Protein AF-A0A151H5H6-F1 (afdb_monomer)

Secondary structure (DSSP, 8-state):
-HHHHHHHHHHHHHHHTS-SSS--TTT-TTTTT-HHHHHHHHHH--S-------PPPP-

pLDDT: mean 83.11, std 18.61, range [48.56, 98.0]

InterPro domains:
  IPR004035 Endonuclease III, iron-sulphur binding site [PS00764] (18-34)
  IPR011257 DNA glycosylase [SSF48150] (2-40)
  IPR023170 Helix-hairpin-helix, base-excision DNA repair, C-terminal [G3DSA:1.10.1670.10] (1-56)

Structure (mmCIF, N/CA/C/O backbone):
data_AF-A0A151H5H6-F1
#
_entry.id   AF-A0A151H5H6-F1
#
loop_
_atom_site.group_PDB
_atom_site.id
_atom_site.type_symbol
_atom_site.label_atom_id
_atom_site.label_alt_id
_atom_site.label_comp_id
_atom_site.label_asym_id
_atom_site.label_entity_id
_atom_site.label_seq_id
_atom_site.pdbx_PDB_ins_code
_atom_site.Cartn_x
_atom_site.Cartn_y
_atom_site.Cartn_z
_atom_site.occupancy
_atom_site.B_iso_or_equiv
_atom_site.auth_seq_id
_atom_site.auth_comp_id
_atom_site.auth_asym_id
_atom_s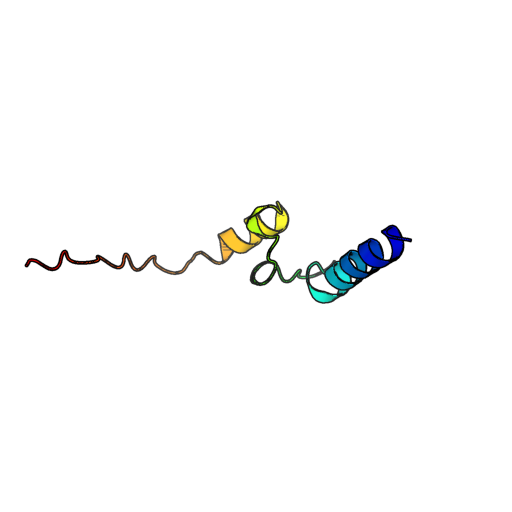ite.auth_atom_id
_atom_site.pdbx_PDB_model_num
ATOM 1 N N . PRO A 1 1 ? -7.026 3.153 21.052 1.00 77.81 1 PRO A N 1
ATOM 2 C CA . PRO A 1 1 ? -7.126 4.448 20.331 1.00 77.81 1 PRO A CA 1
ATOM 3 C C . PRO A 1 1 ? -7.253 4.176 18.827 1.00 77.81 1 PRO A C 1
ATOM 5 O O . PRO A 1 1 ? -6.552 3.293 18.342 1.00 77.81 1 PRO A O 1
ATOM 8 N N . LEU A 1 2 ? -8.109 4.921 18.115 1.00 92.12 2 LEU A N 1
ATOM 9 C CA . LEU A 1 2 ? -8.436 4.722 16.689 1.00 92.12 2 LEU A CA 1
ATOM 10 C C . LEU A 1 2 ? -7.196 4.592 15.780 1.00 92.12 2 LEU A C 1
ATOM 12 O O . LEU A 1 2 ? -7.156 3.781 14.861 1.00 92.12 2 LEU A O 1
ATOM 16 N N . TRP A 1 3 ? -6.139 5.345 16.090 1.00 95.50 3 TRP A N 1
ATOM 17 C CA . TRP A 1 3 ? -4.877 5.316 15.351 1.00 95.50 3 TRP A CA 1
ATOM 18 C C . TRP A 1 3 ? -4.173 3.957 15.347 1.00 95.50 3 TRP A C 1
ATOM 20 O O . TRP A 1 3 ? -3.499 3.637 14.374 1.00 95.50 3 TRP A O 1
ATOM 30 N N . GLY A 1 4 ? -4.331 3.143 16.395 1.00 97.31 4 GLY A N 1
ATOM 31 C CA . GLY A 1 4 ? -3.712 1.816 16.451 1.00 97.31 4 GLY A CA 1
ATOM 32 C C . GLY A 1 4 ? -4.265 0.878 15.378 1.00 97.31 4 GLY A C 1
ATOM 33 O O . GLY A 1 4 ? -3.503 0.237 14.661 1.00 97.31 4 GLY A O 1
ATOM 34 N N . GLU A 1 5 ? -5.587 0.859 15.222 1.00 96.75 5 GLU A N 1
ATOM 35 C CA . GLU A 1 5 ? -6.283 0.029 14.232 1.00 96.75 5 GLU A CA 1
ATOM 36 C C . GLU A 1 5 ? -5.996 0.496 12.803 1.00 96.75 5 GLU A C 1
ATOM 38 O O . GLU A 1 5 ? -5.687 -0.314 11.929 1.00 96.75 5 GLU A O 1
ATOM 43 N N . ILE A 1 6 ? -6.017 1.815 12.582 1.00 96.94 6 ILE A N 1
ATOM 44 C CA . ILE A 1 6 ? -5.678 2.414 11.286 1.00 96.94 6 ILE A CA 1
ATOM 45 C C . ILE A 1 6 ? -4.235 2.070 10.895 1.00 96.94 6 ILE A C 1
ATOM 47 O O . ILE A 1 6 ? -3.979 1.646 9.766 1.00 96.94 6 ILE A O 1
ATOM 51 N N . ASN A 1 7 ? -3.291 2.202 11.828 1.00 96.62 7 ASN A N 1
ATOM 52 C CA . ASN A 1 7 ? -1.894 1.864 11.572 1.00 96.62 7 ASN A CA 1
ATOM 53 C C . ASN A 1 7 ? -1.727 0.375 11.272 1.00 96.62 7 ASN A C 1
ATOM 55 O O . ASN A 1 7 ? -1.019 0.034 10.328 1.00 96.62 7 ASN A O 1
ATOM 59 N N . LEU A 1 8 ? -2.403 -0.507 12.015 1.00 97.56 8 LEU A N 1
ATOM 60 C CA . LEU A 1 8 ? -2.363 -1.947 11.760 1.00 97.56 8 LEU A CA 1
ATOM 61 C C . LEU A 1 8 ? -2.846 -2.275 10.339 1.00 97.56 8 LEU A C 1
ATOM 63 O O . LEU A 1 8 ? -2.186 -3.037 9.629 1.00 97.56 8 LEU A O 1
ATOM 67 N N . LEU A 1 9 ? -3.945 -1.651 9.901 1.00 96.31 9 LEU A N 1
ATOM 68 C CA . LEU A 1 9 ? -4.476 -1.811 8.548 1.00 96.31 9 LEU A CA 1
ATOM 69 C C . LEU A 1 9 ? -3.457 -1.370 7.486 1.00 96.31 9 LEU A C 1
ATOM 71 O O . LEU A 1 9 ? -3.194 -2.118 6.543 1.00 96.31 9 LEU A O 1
ATOM 75 N N . PHE A 1 10 ? -2.859 -0.184 7.636 1.00 97.38 10 PHE A N 1
ATOM 76 C CA . PHE A 1 10 ? -1.897 0.336 6.658 1.00 97.38 10 PHE A CA 1
ATOM 77 C C . PHE A 1 10 ? -0.582 -0.445 6.636 1.00 97.38 10 PHE A C 1
ATOM 79 O O . PHE A 1 10 ? -0.050 -0.710 5.556 1.00 97.38 10 PHE A O 1
ATOM 86 N N . VAL A 1 11 ? -0.076 -0.857 7.800 1.00 97.62 11 VAL A N 1
ATOM 87 C CA . VAL A 1 11 ? 1.130 -1.688 7.905 1.00 97.62 11 VAL A CA 1
ATOM 88 C C . VAL A 1 11 ? 0.890 -3.046 7.247 1.00 97.62 11 VAL A C 1
ATOM 90 O O . VAL A 1 11 ? 1.673 -3.449 6.384 1.00 97.62 11 VAL A O 1
ATOM 93 N N . GLY A 1 12 ? -0.221 -3.717 7.568 1.00 97.56 12 GLY A N 1
ATOM 94 C CA . GLY A 1 12 ? -0.588 -4.987 6.938 1.00 97.56 12 GLY A CA 1
ATOM 95 C C . GLY A 1 12 ? -0.764 -4.855 5.423 1.00 97.56 12 GLY A C 1
ATOM 96 O O . GLY A 1 12 ? -0.241 -5.670 4.660 1.00 97.56 12 GLY A O 1
ATOM 97 N N . PHE A 1 13 ? -1.418 -3.782 4.968 1.00 97.88 13 PHE A N 1
ATOM 98 C CA . PHE A 1 13 ? -1.567 -3.475 3.546 1.00 97.88 13 PHE A CA 1
ATOM 99 C C . PHE A 1 13 ? -0.217 -3.272 2.837 1.00 97.88 13 PHE A C 1
ATOM 101 O O . PHE A 1 13 ? -0.023 -3.798 1.737 1.00 97.88 13 PHE A O 1
ATOM 108 N N . GLY A 1 14 ? 0.729 -2.556 3.454 1.00 97.88 14 GLY A N 1
ATOM 109 C CA . GLY A 1 14 ? 2.078 -2.349 2.915 1.00 97.88 14 GLY A CA 1
ATOM 110 C C . GLY A 1 14 ? 2.919 -3.629 2.859 1.00 97.88 14 GLY A C 1
ATOM 111 O O . GLY A 1 14 ? 3.700 -3.817 1.930 1.00 97.88 14 GLY A O 1
ATOM 112 N N . GLN A 1 15 ? 2.723 -4.549 3.803 1.00 98.00 15 GLN A N 1
ATOM 113 C CA . GLN A 1 15 ? 3.431 -5.834 3.834 1.00 98.00 15 GLN A CA 1
ATOM 114 C C . GLN A 1 15 ? 2.881 -6.845 2.817 1.00 98.00 15 GLN A C 1
ATOM 116 O O . GLN A 1 15 ? 3.644 -7.637 2.266 1.00 98.00 15 GLN A O 1
ATOM 121 N N . GLN A 1 16 ? 1.571 -6.819 2.548 1.00 97.50 16 GLN A N 1
ATOM 122 C CA . GLN A 1 16 ? 0.901 -7.845 1.738 1.00 97.50 16 GLN A CA 1
ATOM 123 C C . GLN A 1 16 ? 0.606 -7.397 0.298 1.00 97.50 16 GLN A C 1
ATOM 125 O O . GLN A 1 16 ? 0.822 -8.170 -0.634 1.00 97.50 16 GLN A O 1
ATOM 130 N N . ILE A 1 17 ? 0.146 -6.156 0.091 1.00 97.81 17 ILE A N 1
ATOM 131 C CA . ILE A 1 17 ? -0.314 -5.652 -1.217 1.00 97.81 17 ILE A CA 1
ATOM 132 C C . ILE A 1 17 ? 0.651 -4.610 -1.786 1.00 97.81 17 ILE A C 1
ATOM 134 O O . ILE A 1 17 ? 1.232 -4.813 -2.856 1.00 97.81 17 ILE A O 1
ATOM 138 N N . CYS A 1 18 ? 0.846 -3.491 -1.085 1.00 97.81 18 CYS A N 1
ATOM 139 C CA . CYS A 1 18 ? 1.663 -2.370 -1.559 1.00 97.81 18 CYS A CA 1
ATOM 140 C C . CYS A 1 18 ? 3.125 -2.505 -1.110 1.00 97.81 18 CYS A C 1
ATOM 142 O O . CYS A 1 18 ? 3.679 -1.628 -0.449 1.00 97.81 18 CYS A O 1
ATOM 144 N N . ARG A 1 19 ? 3.729 -3.636 -1.476 1.00 97.88 19 ARG A N 1
ATOM 145 C CA . ARG A 1 19 ? 5.091 -4.020 -1.090 1.00 97.88 19 ARG A CA 1
ATOM 146 C C . ARG A 1 19 ? 6.144 -3.075 -1.684 1.00 97.88 19 ARG A C 1
ATOM 148 O O . ARG A 1 19 ? 5.940 -2.582 -2.796 1.00 97.88 19 ARG A O 1
ATOM 155 N N . PR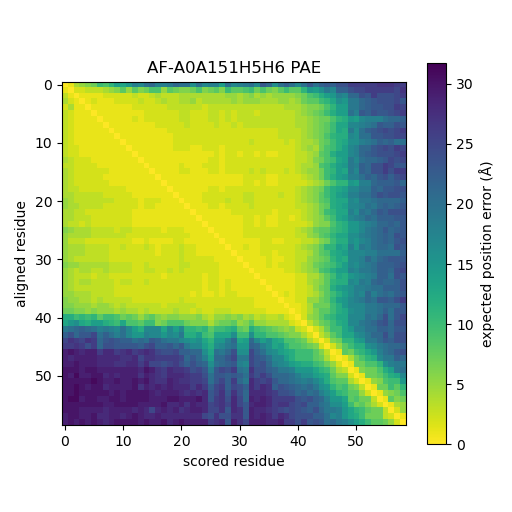O A 1 20 ? 7.298 -2.884 -1.011 1.00 96.44 20 PRO A N 1
ATOM 156 C CA . PRO A 1 20 ? 8.371 -2.014 -1.504 1.00 96.44 20 PRO A CA 1
ATOM 157 C C . PRO A 1 20 ? 8.963 -2.480 -2.843 1.00 96.44 20 PRO A C 1
ATOM 159 O O . PRO A 1 20 ? 9.425 -1.659 -3.630 1.00 96.44 20 PRO A O 1
ATOM 162 N N . VAL A 1 21 ? 8.916 -3.785 -3.127 1.00 96.12 21 VAL A N 1
ATOM 163 C CA . VAL A 1 21 ? 9.343 -4.384 -4.398 1.00 96.12 21 VAL A CA 1
ATOM 164 C C . VAL A 1 21 ? 8.174 -5.163 -4.993 1.00 96.12 21 VAL A C 1
ATOM 166 O O . VAL A 1 21 ? 7.507 -5.917 -4.284 1.00 96.12 21 VAL A O 1
ATOM 169 N N . ASN A 1 22 ? 7.933 -4.990 -6.297 1.00 94.50 22 ASN A N 1
ATOM 170 C CA . ASN A 1 22 ? 6.847 -5.635 -7.049 1.00 94.50 22 ASN A CA 1
ATOM 171 C C . ASN A 1 22 ? 5.485 -5.577 -6.318 1.00 94.50 22 ASN A C 1
ATOM 173 O O . ASN A 1 22 ? 4.951 -6.620 -5.919 1.00 94.50 22 ASN A O 1
ATOM 177 N N . PRO A 1 23 ? 4.914 -4.376 -6.100 1.00 96.88 23 PRO A N 1
ATOM 178 C CA . PRO A 1 23 ? 3.597 -4.243 -5.483 1.00 96.88 23 PRO A CA 1
ATOM 179 C C . PRO A 1 23 ? 2.525 -4.960 -6.318 1.00 96.88 23 PRO A C 1
ATOM 181 O O . PRO A 1 23 ? 2.570 -4.955 -7.549 1.00 96.88 23 PRO A O 1
ATOM 184 N N . LEU A 1 24 ? 1.529 -5.548 -5.653 1.00 96.69 24 LEU A N 1
ATOM 185 C CA . LEU A 1 24 ? 0.425 -6.274 -6.292 1.00 96.69 24 LEU A CA 1
ATOM 186 C C . LEU A 1 24 ? -0.648 -5.298 -6.800 1.00 96.69 24 LEU A C 1
ATOM 188 O O . LEU A 1 24 ? -1.792 -5.298 -6.346 1.00 96.69 24 LEU A O 1
ATOM 192 N N . CYS A 1 25 ? -0.265 -4.409 -7.719 1.00 96.12 25 CYS A N 1
ATOM 193 C CA . CYS A 1 25 ? -1.130 -3.330 -8.196 1.00 96.12 25 CYS A CA 1
ATOM 194 C C . CYS A 1 25 ? -2.390 -3.819 -8.924 1.00 96.12 25 CYS A C 1
ATOM 196 O O . CYS A 1 25 ? -3.418 -3.158 -8.804 1.00 96.12 25 CYS A O 1
ATOM 198 N N . SER A 1 26 ? -2.336 -4.957 -9.620 1.00 93.06 26 SER A N 1
ATOM 199 C CA . SER A 1 26 ? -3.488 -5.556 -10.311 1.00 93.06 26 SER A CA 1
ATOM 200 C C . SER A 1 26 ? -4.589 -6.017 -9.350 1.00 93.06 26 SER A C 1
ATOM 202 O O . SER A 1 26 ? -5.770 -5.897 -9.659 1.00 93.06 26 SER A O 1
ATOM 204 N N . ALA A 1 27 ? -4.216 -6.453 -8.142 1.00 93.38 27 ALA A N 1
ATOM 205 C CA . ALA A 1 27 ? -5.145 -6.840 -7.076 1.00 93.38 27 ALA A CA 1
ATOM 206 C C . ALA A 1 27 ? -5.462 -5.694 -6.090 1.00 93.38 27 ALA A C 1
ATOM 208 O O . ALA A 1 27 ? -6.313 -5.830 -5.208 1.00 93.38 27 ALA A O 1
ATOM 209 N N . CYS A 1 28 ? -4.776 -4.553 -6.198 1.00 96.50 28 CYS A N 1
ATOM 210 C CA . CYS A 1 28 ? -4.948 -3.432 -5.282 1.00 96.50 28 CYS A CA 1
ATOM 211 C C . CYS A 1 28 ? -6.234 -2.653 -5.598 1.00 96.50 28 CYS A C 1
ATOM 213 O O . CYS A 1 28 ? -6.337 -2.000 -6.634 1.00 96.50 28 CYS A O 1
ATOM 215 N N . LYS A 1 29 ? -7.191 -2.631 -4.662 1.00 94.44 29 LYS A N 1
ATOM 216 C CA . LYS A 1 29 ? -8.461 -1.885 -4.805 1.00 94.44 29 LYS A CA 1
ATOM 217 C C . LYS A 1 29 ? -8.273 -0.367 -4.925 1.00 94.44 29 LYS A C 1
ATOM 219 O O . LYS A 1 29 ? -9.094 0.314 -5.531 1.00 94.44 29 LYS A O 1
ATOM 224 N N . ALA A 1 30 ? -7.177 0.159 -4.377 1.00 94.81 30 ALA A N 1
ATOM 225 C CA . ALA A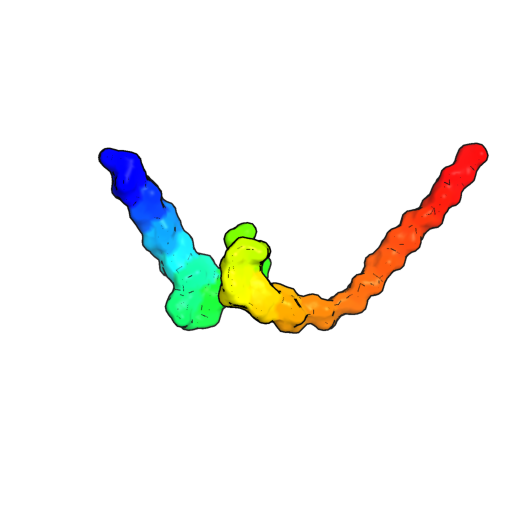 1 30 ? -6.823 1.573 -4.473 1.00 94.81 30 ALA A CA 1
ATOM 226 C C . ALA A 1 30 ? -6.047 1.927 -5.758 1.00 94.81 30 ALA A C 1
ATOM 228 O O . ALA A 1 30 ? -5.664 3.083 -5.946 1.00 94.81 30 ALA A O 1
ATOM 229 N N . SER A 1 31 ? -5.793 0.960 -6.651 1.00 95.12 31 SER A N 1
ATOM 230 C CA . SER A 1 31 ? -4.979 1.145 -7.863 1.00 95.12 31 SER A CA 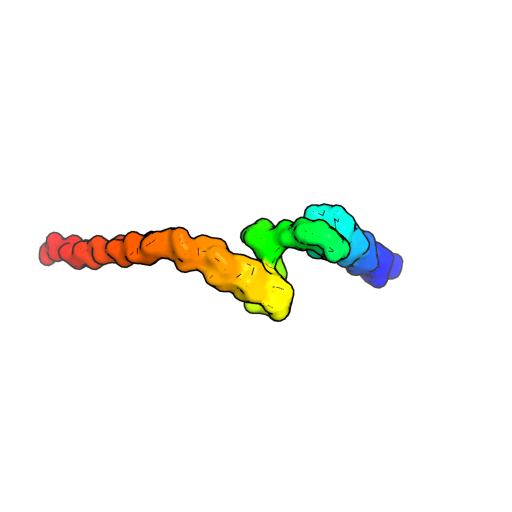1
ATOM 231 C C . SER A 1 31 ? -5.503 2.254 -8.775 1.00 95.12 31 SER A C 1
ATOM 233 O O . SER A 1 31 ? -4.701 3.006 -9.325 1.00 95.12 31 SER A O 1
ATOM 235 N N . GLN A 1 32 ? -6.826 2.413 -8.865 1.00 93.31 32 GLN A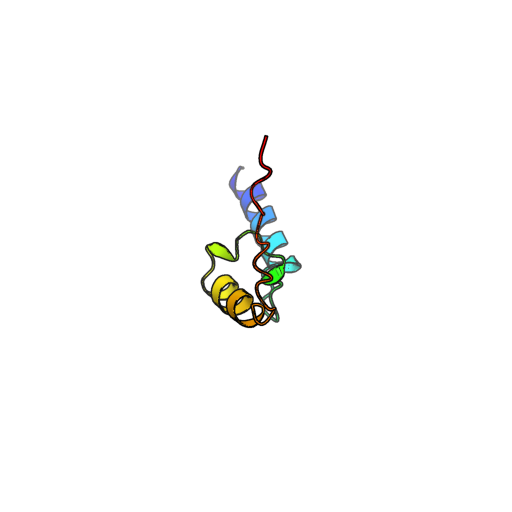 N 1
ATOM 236 C CA . GLN A 1 32 ? -7.488 3.461 -9.646 1.00 93.31 32 GLN A CA 1
ATOM 237 C C . GLN A 1 32 ? -7.188 4.885 -9.147 1.00 93.31 32 GLN A C 1
ATOM 239 O O . GLN A 1 32 ? -7.133 5.814 -9.951 1.00 93.31 32 GLN A O 1
ATOM 244 N N . TRP A 1 33 ? -6.926 5.061 -7.849 1.00 95.19 33 TRP A N 1
ATOM 245 C CA . TRP A 1 33 ? -6.581 6.357 -7.249 1.00 95.19 33 TRP A CA 1
ATOM 246 C C . TRP A 1 33 ? -5.063 6.525 -7.058 1.00 95.19 33 TRP A C 1
ATOM 248 O O . TRP A 1 33 ? -4.558 7.641 -6.967 1.00 95.19 33 TRP A O 1
ATOM 258 N N . CYS A 1 34 ? -4.306 5.425 -7.062 1.00 95.94 34 CYS A N 1
ATOM 259 C CA . CYS A 1 34 ? -2.856 5.406 -6.888 1.00 95.94 34 CYS A CA 1
ATOM 260 C C . CYS A 1 34 ? -2.104 5.723 -8.202 1.00 95.94 34 CYS A C 1
ATOM 262 O O . CYS A 1 34 ? -2.314 5.046 -9.210 1.00 95.94 34 CYS A O 1
ATOM 264 N N . PRO A 1 35 ? -1.152 6.678 -8.234 1.00 95.50 35 PRO A N 1
ATOM 265 C CA . PRO A 1 35 ? -0.338 6.945 -9.425 1.00 95.50 35 PRO A CA 1
ATOM 266 C C . PRO A 1 35 ? 0.497 5.744 -9.896 1.00 95.50 35 PRO A C 1
ATOM 268 O O . PRO A 1 35 ? 0.664 5.555 -11.100 1.00 95.50 35 PRO A O 1
ATOM 271 N N . VAL A 1 36 ? 1.005 4.926 -8.967 1.00 94.94 36 VAL A N 1
ATOM 272 C CA . VAL A 1 36 ? 1.767 3.703 -9.280 1.00 94.94 36 VAL A CA 1
ATOM 273 C C . VAL A 1 36 ? 0.833 2.624 -9.824 1.00 94.94 36 VAL A C 1
ATOM 275 O O . VAL A 1 36 ? 1.095 2.069 -10.889 1.00 94.94 36 VAL A O 1
ATOM 278 N N . GLY A 1 37 ? -0.300 2.403 -9.147 1.00 95.44 37 GLY A N 1
ATOM 279 C CA . GLY A 1 37 ? -1.327 1.449 -9.565 1.00 95.44 37 GLY A CA 1
ATOM 280 C C . GLY A 1 37 ? -1.861 1.744 -10.964 1.00 95.44 37 GLY A C 1
ATOM 281 O O . GLY A 1 37 ? -1.787 0.885 -11.835 1.00 95.44 37 GLY A O 1
ATOM 282 N N . ARG A 1 38 ? -2.271 2.991 -11.234 1.00 94.50 38 ARG A N 1
ATOM 283 C CA . ARG A 1 38 ? -2.731 3.415 -12.567 1.00 94.50 38 ARG A CA 1
ATOM 284 C C . ARG A 1 38 ? -1.698 3.168 -13.666 1.00 94.50 38 ARG A C 1
ATOM 286 O O . ARG A 1 38 ? -2.076 2.817 -14.781 1.00 94.50 38 ARG A O 1
ATOM 293 N N . LYS A 1 39 ? -0.406 3.373 -13.388 1.00 92.56 39 LYS A N 1
ATOM 294 C CA . LYS A 1 39 ? 0.672 3.092 -14.353 1.00 92.56 39 LYS A CA 1
ATOM 295 C C . LYS A 1 39 ? 0.846 1.589 -14.585 1.00 92.56 39 LYS A C 1
ATOM 297 O O . LYS A 1 39 ? 1.080 1.191 -15.722 1.00 92.56 39 LYS A O 1
ATOM 302 N N . ALA A 1 40 ? 0.707 0.771 -13.541 1.00 89.19 40 ALA A N 1
ATOM 303 C CA . ALA A 1 40 ? 0.770 -0.685 -13.640 1.00 89.19 40 ALA A CA 1
ATOM 304 C C . ALA A 1 40 ? -0.420 -1.257 -14.434 1.00 89.19 40 ALA A C 1
ATOM 306 O O . ALA A 1 40 ? -0.207 -1.973 -15.407 1.00 89.19 40 ALA A O 1
ATOM 307 N N . SER A 1 41 ? -1.652 -0.847 -14.120 1.00 80.25 41 SER A N 1
ATOM 308 C CA . SER A 1 41 ? -2.865 -1.329 -14.802 1.00 80.25 41 SER A CA 1
ATOM 309 C C . SER A 1 41 ? -2.934 -0.925 -16.280 1.00 80.25 41 SER A C 1
ATOM 311 O O . SER A 1 41 ? -3.532 -1.626 -17.088 1.00 80.25 41 SER A O 1
ATOM 313 N N . ARG A 1 42 ? -2.298 0.188 -16.680 1.00 75.19 42 ARG A N 1
ATOM 314 C CA . ARG A 1 42 ? -2.181 0.573 -18.101 1.00 75.19 42 ARG A CA 1
ATOM 315 C C . ARG A 1 42 ? -1.324 -0.397 -18.917 1.00 75.19 42 ARG A C 1
ATOM 317 O O . ARG A 1 42 ? -1.552 -0.504 -20.116 1.00 75.19 42 ARG A O 1
ATOM 324 N N . LYS A 1 43 ? -0.361 -1.094 -18.300 1.00 62.16 43 LYS A N 1
ATOM 325 C CA . LYS A 1 43 ? 0.470 -2.095 -18.993 1.00 62.16 43 LYS A CA 1
ATOM 326 C C . LYS A 1 43 ? -0.281 -3.403 -19.253 1.00 62.16 43 LYS A C 1
ATOM 328 O O . LYS A 1 43 ? 0.016 -4.073 -20.233 1.00 62.16 43 LYS A O 1
ATOM 333 N N . GLU A 1 44 ? -1.251 -3.745 -18.406 1.00 61.75 44 GLU A N 1
ATOM 334 C CA . GLU A 1 44 ? -2.025 -4.992 -18.505 1.00 61.75 44 GLU A CA 1
ATOM 335 C C . GLU A 1 44 ? -3.152 -4.923 -19.552 1.00 61.75 44 GLU A C 1
ATOM 337 O O . GLU A 1 44 ? -3.585 -5.956 -20.054 1.00 61.75 44 GLU A O 1
ATOM 342 N N . LYS A 1 45 ? -3.578 -3.720 -19.971 1.00 56.25 45 LYS A N 1
ATOM 343 C CA . LYS A 1 45 ? -4.640 -3.498 -20.977 1.00 56.25 45 LYS A CA 1
ATOM 344 C C . LYS A 1 45 ? -4.263 -3.859 -22.428 1.00 56.25 45 LYS A C 1
ATOM 346 O O . LYS A 1 45 ? -4.830 -3.316 -23.368 1.00 56.25 45 LYS A O 1
ATOM 351 N N . LYS A 1 46 ? -3.342 -4.798 -22.642 1.00 48.56 46 LYS A N 1
ATOM 352 C CA . LYS A 1 46 ? -3.127 -5.437 -23.950 1.00 48.56 46 LYS A CA 1
ATOM 353 C C . LYS A 1 46 ? -3.977 -6.714 -24.049 1.00 48.56 46 LYS A C 1
ATOM 355 O O . LYS A 1 46 ? -3.462 -7.796 -24.282 1.00 48.56 46 LYS A O 1
ATOM 360 N N . THR A 1 47 ? -5.280 -6.587 -23.817 1.00 49.44 47 THR A N 1
ATOM 361 C CA . THR A 1 47 ? -6.282 -7.618 -24.136 1.00 49.44 47 THR A CA 1
ATOM 362 C C . THR A 1 47 ? -7.305 -6.932 -25.037 1.00 49.44 47 THR A C 1
ATOM 364 O O . THR A 1 47 ? -7.675 -5.803 -24.707 1.00 49.44 47 THR A O 1
ATOM 367 N N . PRO A 1 48 ? -7.698 -7.518 -26.183 1.00 48.78 48 PRO A N 1
ATOM 368 C CA . PRO A 1 48 ? -8.657 -6.881 -27.072 1.00 48.78 48 PRO A CA 1
ATOM 369 C C . PRO A 1 48 ? -9.951 -6.656 -26.287 1.00 48.78 48 PRO A C 1
ATOM 371 O O . PRO A 1 48 ? -10.454 -7.579 -25.645 1.00 48.78 48 PRO A O 1
ATOM 374 N N . GLU A 1 49 ? -10.453 -5.423 -26.295 1.00 58.75 49 GLU A N 1
ATOM 375 C CA . GLU A 1 49 ? -11.845 -5.152 -25.955 1.00 58.75 49 GLU A CA 1
ATOM 376 C C . GLU A 1 49 ? -12.680 -5.974 -26.934 1.00 58.75 49 GLU A C 1
ATOM 378 O O . GLU A 1 49 ? -12.791 -5.643 -28.110 1.00 58.75 49 GLU A O 1
ATOM 383 N N . ILE A 1 50 ? -13.203 -7.110 -26.474 1.00 54.88 50 ILE A N 1
ATOM 384 C CA . ILE A 1 50 ? -14.352 -7.708 -27.132 1.00 54.88 50 ILE A CA 1
ATOM 385 C C . ILE A 1 50 ? -15.488 -6.748 -26.797 1.00 54.88 50 ILE A C 1
ATOM 387 O O . ILE A 1 50 ? -16.024 -6.774 -25.687 1.00 54.88 50 ILE A O 1
ATOM 391 N N . GLU A 1 51 ? -15.777 -5.840 -27.727 1.00 53.72 51 GLU A N 1
ATOM 392 C CA . GLU A 1 51 ? -17.051 -5.142 -27.780 1.00 53.72 51 GLU A CA 1
ATOM 393 C C . GLU A 1 51 ? -18.125 -6.228 -27.815 1.00 53.72 51 GLU A C 1
ATOM 395 O O . GLU A 1 51 ? -18.339 -6.901 -28.822 1.00 53.72 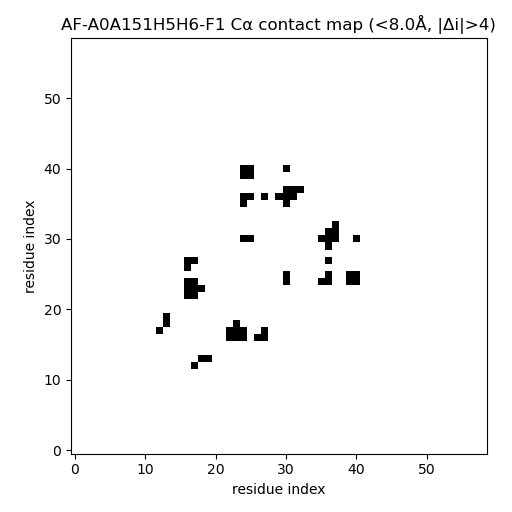51 GLU A O 1
ATOM 400 N N . VAL A 1 52 ? -18.753 -6.481 -26.668 1.00 53.72 52 VAL A N 1
ATOM 401 C CA . VAL A 1 52 ? -19.987 -7.253 -26.643 1.00 53.72 52 VAL A CA 1
ATOM 402 C C . VAL A 1 52 ? -21.031 -6.338 -27.272 1.00 53.72 52 VAL A C 1
ATOM 404 O O . VAL A 1 52 ? -21.633 -5.512 -26.586 1.00 53.72 52 VAL A O 1
ATOM 407 N N . GLU A 1 53 ? -21.201 -6.443 -28.591 1.00 51.12 53 GLU A N 1
ATOM 408 C CA . GLU A 1 53 ? -22.389 -5.940 -29.272 1.00 51.12 53 GLU A CA 1
ATOM 409 C C . GLU A 1 53 ? -23.602 -6.651 -28.661 1.00 51.12 53 GLU A C 1
ATOM 411 O O . GLU A 1 53 ? -23.940 -7.787 -29.001 1.00 51.12 53 GLU A O 1
ATOM 416 N N . VAL A 1 54 ? -24.261 -5.989 -27.711 1.00 56.25 54 VAL A N 1
ATOM 417 C CA . VAL A 1 54 ? -25.610 -6.364 -27.299 1.00 56.25 54 VAL A CA 1
ATOM 418 C C . VAL A 1 54 ? -26.520 -6.033 -28.480 1.00 56.25 54 VAL A C 1
ATOM 420 O O . VAL A 1 54 ? -26.872 -4.878 -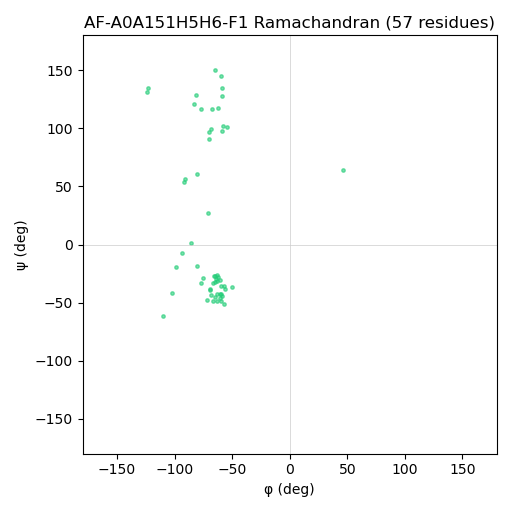28.708 1.00 56.25 54 VAL A O 1
ATOM 423 N N . SER A 1 55 ? -26.863 -7.053 -29.265 1.00 50.81 55 SER A N 1
ATOM 424 C CA . SER A 1 55 ? -27.908 -6.954 -30.286 1.00 50.81 55 SER A CA 1
ATOM 425 C C . SER A 1 55 ? -29.237 -6.558 -29.622 1.00 50.81 55 SER A C 1
ATOM 427 O O . SER A 1 55 ? -29.587 -7.157 -28.603 1.00 50.81 55 SER A O 1
ATOM 429 N N . PRO A 1 56 ? -30.011 -5.595 -30.158 1.00 59.69 56 PRO A N 1
ATOM 430 C CA . PRO A 1 56 ? -31.331 -5.291 -29.619 1.00 59.69 56 PRO A CA 1
ATOM 431 C C . PRO A 1 56 ? -32.273 -6.471 -29.875 1.00 59.69 56 PRO A C 1
ATOM 433 O O . PRO A 1 56 ? -32.566 -6.804 -31.025 1.00 59.69 56 PRO A O 1
ATOM 436 N N . GLN A 1 57 ? -32.757 -7.102 -28.807 1.00 62.12 57 GLN A N 1
ATOM 437 C CA . GLN A 1 57 ? -33.902 -8.004 -28.877 1.00 62.12 57 GLN A CA 1
ATOM 438 C C . GLN A 1 57 ? -35.113 -7.173 -29.347 1.00 62.12 57 GLN A C 1
ATOM 440 O O . GLN A 1 57 ? -35.484 -6.203 -28.689 1.00 62.12 57 GLN A O 1
ATOM 445 N N . LYS A 1 58 ? -35.681 -7.501 -30.514 1.00 52.75 58 LYS A N 1
ATOM 446 C CA . LYS A 1 58 ? -36.985 -6.985 -30.953 1.00 52.75 58 LYS A CA 1
ATOM 447 C C . LYS A 1 58 ? -38.079 -7.838 -30.315 1.00 52.75 58 LYS A C 1
ATOM 449 O O . LYS A 1 58 ? -38.098 -9.043 -30.563 1.00 52.75 58 LYS A O 1
ATOM 454 N N . ASP A 1 59 ? -38.953 -7.196 -29.550 1.00 52.44 59 ASP A N 1
ATOM 455 C CA . ASP A 1 59 ? -40.336 -7.640 -29.337 1.00 52.44 59 ASP A CA 1
ATOM 456 C C . ASP A 1 59 ? -41.213 -7.224 -30.531 1.00 52.44 59 ASP A C 1
ATOM 458 O O . ASP A 1 59 ? -40.931 -6.156 -31.134 1.00 52.44 59 ASP A O 1
#

Mean predicted aligned error: 10.54 Å

Sequence (59 aa):
PLWGEINLLFVGFGQQICRPVNPLCSACKASQWCPVGRKASRKEKKTPEIEVEVSPQKD

Foldseek 3Di:
DVVVVVVVVVVVCQVPAVDPPPHVLVPDPCLVVDPVSVVVVVVVPPDDPPPPPPDDDDD

Organism: NCBI:txid1130821

Radius of gyration: 18.36 Å; Cα contacts (8 Å, |Δi|>4): 31; chains: 1; bounding box: 50×15×51 Å

Solvent-accessible surface area (backbone atoms only — not comparabl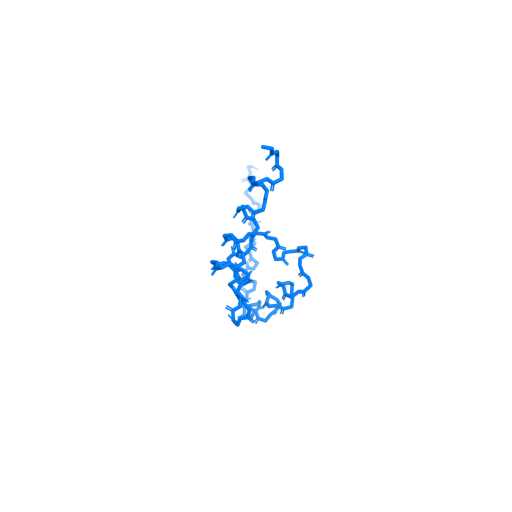e to full-atom values): 3788 Å² total; per-residue (Å²): 113,75,65,60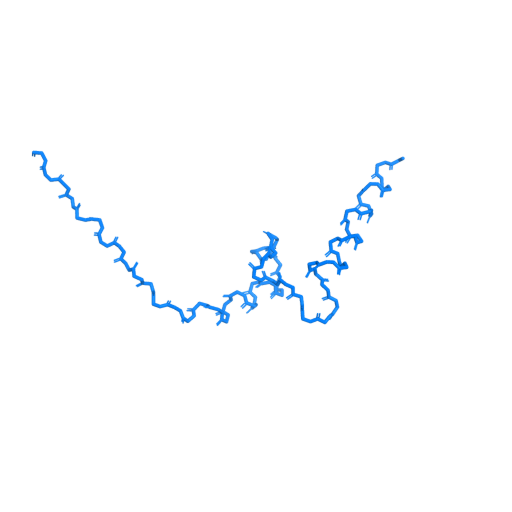,60,54,47,51,52,52,52,52,41,35,71,72,38,60,27,97,67,84,46,45,36,88,78,37,88,58,14,86,80,33,76,66,20,44,57,52,52,63,69,67,66,82,58,84,80,75,77,78,79,78,73,83,83,80,132

Nearest PDB structures (foldseek):
  7rdt-assembly1_A  TM=8.455E-01  e=1.736E-02  Homo sapiens
  1p59-assembly1_A  TM=8.299E-01  e=4.720E-01  Geobacillus stearothermophilus
  4uob-assembly1_A  TM=7.847E-01  e=5.072E-01  Deinococcus radiodurans R1 = ATCC 13939 = DSM 20539